Protein AF-A0A3A3Z0D1-F1 (afdb_monomer)

Structure (mmCIF, N/CA/C/O backbone):
data_AF-A0A3A3Z0D1-F1
#
_entry.id   AF-A0A3A3Z0D1-F1
#
loop_
_atom_site.group_PDB
_atom_site.id
_atom_site.type_symbol
_atom_site.label_atom_id
_atom_site.label_alt_id
_atom_site.label_comp_id
_atom_site.label_asym_id
_atom_site.label_entity_id
_atom_site.label_seq_id
_atom_site.pdbx_PDB_ins_code
_atom_site.Cartn_x
_atom_site.Cartn_y
_atom_site.Cartn_z
_atom_site.occupancy
_atom_site.B_iso_or_equiv
_atom_site.auth_seq_id
_atom_site.auth_comp_id
_atom_site.auth_asym_id
_atom_site.auth_atom_id
_atom_site.pdbx_PDB_model_num
ATOM 1 N N . MET A 1 1 ? -14.740 31.192 3.067 1.00 37.16 1 MET A N 1
ATOM 2 C CA . MET A 1 1 ? -14.132 31.444 1.753 1.00 37.16 1 MET A CA 1
ATOM 3 C C . MET A 1 1 ? -12.648 31.410 2.064 1.00 37.16 1 MET A C 1
ATOM 5 O O . MET A 1 1 ? -12.176 32.354 2.680 1.00 37.16 1 MET A O 1
ATOM 9 N N . ASP A 1 2 ? -11.974 30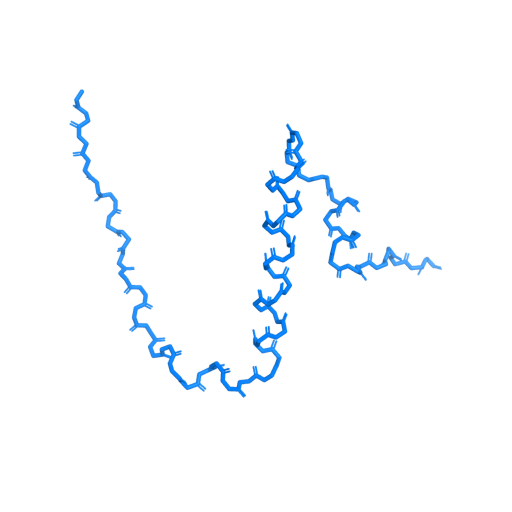.255 2.028 1.00 49.41 2 ASP A N 1
ATOM 10 C CA . ASP A 1 2 ? -11.751 29.401 0.834 1.00 49.41 2 ASP A CA 1
ATOM 11 C C . ASP A 1 2 ? -11.238 30.311 -0.313 1.00 49.41 2 ASP A C 1
ATOM 13 O O . ASP A 1 2 ? -11.786 31.394 -0.515 1.00 49.41 2 ASP A O 1
ATOM 17 N N . ASP A 1 3 ? -10.158 30.043 -1.043 1.00 58.81 3 ASP A N 1
ATOM 18 C CA . ASP A 1 3 ? -9.451 28.803 -1.370 1.00 58.81 3 ASP A CA 1
ATOM 19 C C . ASP A 1 3 ? -8.092 29.229 -1.984 1.00 58.81 3 ASP A C 1
ATOM 21 O O . ASP A 1 3 ? -7.970 30.357 -2.468 1.00 58.81 3 ASP A O 1
ATOM 25 N N . GLY A 1 4 ? -7.064 28.369 -1.996 1.00 52.00 4 GLY A N 1
ATOM 26 C CA . GLY A 1 4 ? -5.933 28.603 -2.905 1.00 52.00 4 GLY A CA 1
ATOM 27 C C . GLY A 1 4 ? -4.582 28.045 -2.478 1.00 52.00 4 GLY A C 1
ATOM 28 O O . GLY A 1 4 ? -3.775 28.734 -1.865 1.00 52.00 4 GLY A O 1
ATOM 29 N N . GLU A 1 5 ? -4.314 26.834 -2.959 1.00 54.16 5 GLU A N 1
ATOM 30 C CA . GLU A 1 5 ? -3.027 26.423 -3.529 1.00 54.16 5 GLU A CA 1
ATOM 31 C C . GLU A 1 5 ? -1.766 26.493 -2.648 1.00 54.16 5 GLU A C 1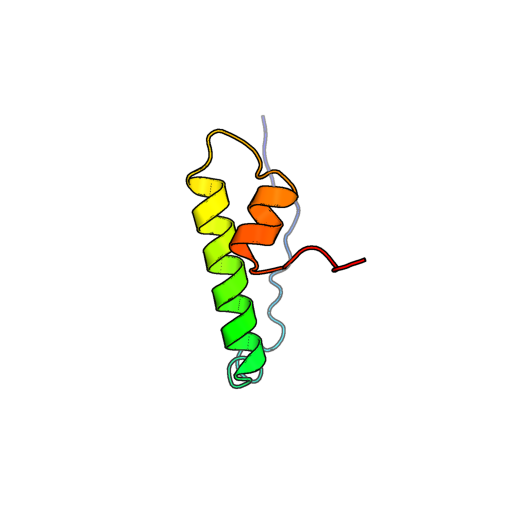
ATOM 33 O O . GLU A 1 5 ? -0.831 27.265 -2.853 1.00 54.16 5 GLU A O 1
ATOM 38 N N . GLY A 1 6 ? -1.666 25.503 -1.754 1.00 50.28 6 GLY A N 1
ATOM 39 C CA . GLY A 1 6 ? -0.381 24.864 -1.483 1.00 50.28 6 GLY A CA 1
ATOM 40 C C . GLY A 1 6 ? 0.192 24.345 -2.802 1.00 50.28 6 GLY A C 1
ATOM 41 O O . GLY A 1 6 ? -0.260 23.324 -3.319 1.00 50.28 6 GLY A O 1
ATOM 42 N N . ALA A 1 7 ? 1.133 25.101 -3.367 1.00 58.56 7 ALA A N 1
ATOM 43 C CA . ALA A 1 7 ? 1.808 24.797 -4.616 1.00 58.56 7 ALA A CA 1
ATOM 44 C C . ALA A 1 7 ? 2.498 23.431 -4.517 1.00 58.56 7 ALA A C 1
ATOM 46 O O . ALA A 1 7 ? 3.624 23.305 -4.033 1.00 58.56 7 ALA A O 1
ATOM 47 N N . TRP A 1 8 ? 1.817 22.395 -4.994 1.00 57.22 8 TRP A N 1
ATOM 48 C CA . TRP A 1 8 ? 2.466 21.178 -5.433 1.00 57.22 8 TRP A CA 1
ATOM 49 C C . TRP A 1 8 ? 3.304 21.590 -6.644 1.00 57.22 8 TRP A C 1
ATOM 51 O O . TRP A 1 8 ? 2.800 21.820 -7.739 1.00 57.22 8 TRP A O 1
ATOM 61 N N . ALA A 1 9 ? 4.600 21.807 -6.436 1.00 60.50 9 ALA A N 1
ATOM 62 C CA . ALA A 1 9 ? 5.500 21.955 -7.564 1.00 60.50 9 ALA A CA 1
ATOM 63 C C . ALA A 1 9 ? 5.398 20.661 -8.390 1.00 60.50 9 ALA A C 1
ATOM 65 O O . ALA A 1 9 ? 5.485 19.573 -7.809 1.00 60.50 9 ALA A O 1
ATOM 66 N N . PRO A 1 10 ? 5.186 20.730 -9.714 1.00 55.84 10 PRO A N 1
ATOM 67 C CA . PRO A 1 10 ? 5.173 19.527 -10.519 1.00 55.84 10 PRO A CA 1
ATOM 68 C C . PRO A 1 10 ? 6.575 18.922 -10.447 1.00 55.84 10 PRO A C 1
ATOM 70 O O . PRO A 1 10 ? 7.566 19.562 -10.805 1.00 55.84 10 PRO A O 1
ATOM 73 N N . VAL A 1 11 ? 6.658 17.690 -9.952 1.00 59.22 11 VAL A N 1
ATOM 74 C CA . VAL A 1 11 ? 7.880 16.883 -9.950 1.00 59.22 11 VAL A CA 1
ATOM 75 C C . VAL A 1 11 ? 8.208 16.463 -11.384 1.00 59.22 11 VAL A C 1
ATOM 77 O O . VAL A 1 11 ? 8.163 15.290 -11.734 1.00 59.22 11 VAL A O 1
ATOM 80 N N . VAL A 1 12 ? 8.527 17.416 -12.262 1.00 59.38 12 VAL A N 1
ATOM 81 C CA . VAL A 1 12 ? 9.019 17.109 -13.613 1.00 59.38 12 VAL A CA 1
ATOM 82 C C . VAL A 1 12 ? 10.508 16.790 -13.511 1.00 59.38 12 VAL A C 1
ATOM 84 O O . VAL A 1 12 ? 11.375 17.538 -13.953 1.00 59.38 12 VAL A O 1
ATOM 87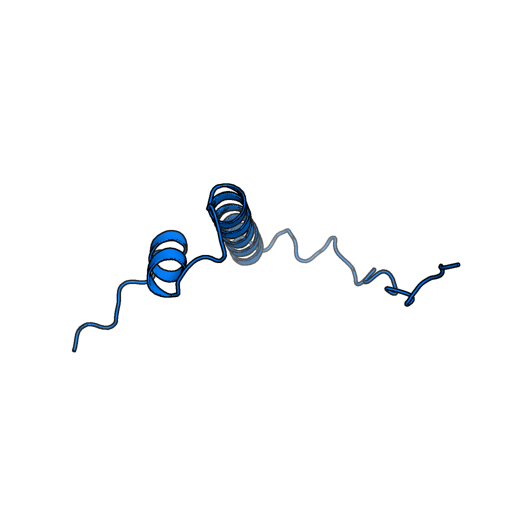 N N . GLY A 1 13 ? 10.802 15.686 -12.831 1.00 54.31 13 GLY A N 1
ATOM 88 C CA . GLY A 1 13 ? 12.128 15.104 -12.726 1.00 54.31 13 GLY A CA 1
ATOM 89 C C . GLY A 1 13 ? 12.254 13.943 -13.697 1.00 54.31 13 GLY A C 1
ATOM 90 O O . GLY A 1 13 ? 12.114 12.798 -13.272 1.00 54.31 13 GLY A O 1
ATOM 91 N N . ASP A 1 14 ? 12.527 14.250 -14.967 1.00 55.59 14 ASP A N 1
ATOM 92 C CA . ASP A 1 14 ? 12.972 13.315 -16.015 1.00 55.59 14 ASP A CA 1
ATOM 93 C C . ASP A 1 14 ? 12.312 11.924 -15.924 1.00 55.59 14 ASP A C 1
ATOM 95 O O . ASP A 1 14 ? 12.914 10.938 -15.493 1.00 55.59 14 ASP A O 1
ATOM 99 N N . SER A 1 15 ? 11.012 11.880 -16.216 1.00 53.75 15 SER A N 1
ATOM 100 C CA . SER A 1 15 ? 10.163 10.696 -16.046 1.00 53.75 15 SER A CA 1
ATOM 101 C C . SER A 1 15 ? 10.308 9.654 -17.162 1.00 53.75 15 SER A C 1
ATOM 103 O O . SER A 1 15 ? 9.610 8.649 -17.115 1.00 53.75 15 SER A O 1
ATOM 105 N N . ASP A 1 16 ? 11.183 9.860 -18.151 1.00 55.75 16 ASP A N 1
ATOM 106 C CA . ASP A 1 16 ? 11.193 9.036 -19.373 1.00 55.75 16 ASP A CA 1
ATOM 107 C C . ASP A 1 16 ? 12.280 7.938 -19.370 1.00 55.75 16 ASP A C 1
ATOM 109 O O . ASP A 1 16 ? 12.094 6.863 -19.927 1.00 55.75 16 ASP A O 1
ATOM 113 N N . ALA A 1 17 ? 13.398 8.120 -18.654 1.00 51.16 17 ALA A N 1
ATOM 114 C CA . ALA A 1 17 ? 14.494 7.137 -18.657 1.00 51.16 17 ALA A CA 1
ATOM 115 C C . ALA A 1 17 ? 14.384 6.032 -17.581 1.00 51.16 17 ALA A C 1
ATOM 117 O O . ALA A 1 17 ? 15.076 5.017 -17.666 1.00 51.16 17 ALA A O 1
ATOM 118 N N . ARG A 1 18 ? 13.541 6.210 -16.550 1.00 53.25 18 ARG A N 1
ATOM 119 C CA . ARG A 1 18 ? 13.431 5.270 -15.406 1.00 53.25 18 ARG A CA 1
ATOM 120 C C . ARG A 1 18 ? 12.314 4.233 -15.552 1.00 53.25 18 ARG A C 1
ATOM 122 O O . ARG A 1 18 ? 12.297 3.256 -14.818 1.00 53.25 18 ARG A O 1
ATOM 129 N N . VAL A 1 19 ? 11.401 4.428 -16.505 1.00 54.94 19 VAL A N 1
ATOM 130 C CA . VAL A 1 19 ? 10.243 3.541 -16.748 1.00 54.94 19 VAL A CA 1
ATOM 131 C C . VAL A 1 19 ? 10.641 2.268 -17.520 1.00 54.94 19 VAL A C 1
ATOM 133 O O . VAL A 1 19 ? 9.856 1.338 -17.647 1.00 54.94 19 VAL A O 1
ATOM 136 N N . THR A 1 20 ? 11.889 2.176 -17.989 1.00 55.78 20 THR A N 1
ATOM 137 C CA . THR A 1 20 ? 12.467 0.969 -18.607 1.00 55.78 20 THR A CA 1
ATOM 138 C C . THR A 1 20 ? 13.150 0.013 -17.627 1.00 55.78 20 THR A C 1
ATOM 140 O O . THR A 1 20 ? 13.678 -1.011 -18.062 1.00 55.78 20 THR A O 1
ATOM 143 N N . ASP A 1 21 ? 13.155 0.308 -16.325 1.00 64.12 21 ASP A N 1
ATOM 144 C CA . ASP A 1 21 ? 13.590 -0.657 -15.316 1.00 64.12 21 ASP A CA 1
ATOM 145 C C . ASP A 1 21 ? 12.416 -1.588 -14.979 1.00 64.12 21 ASP A C 1
ATOM 147 O O . ASP A 1 21 ? 11.377 -1.152 -14.483 1.00 64.12 21 ASP A O 1
ATOM 151 N N . THR A 1 22 ? 12.545 -2.878 -15.295 1.00 61.56 22 THR A N 1
ATOM 152 C CA . THR A 1 22 ? 11.474 -3.872 -15.084 1.00 61.56 22 THR A CA 1
ATOM 153 C C . THR A 1 22 ? 11.074 -3.959 -13.608 1.00 61.56 22 THR A C 1
ATOM 155 O O . THR A 1 22 ? 9.900 -4.165 -13.311 1.00 61.56 22 THR A O 1
ATOM 158 N N . GLN A 1 23 ? 12.014 -3.692 -12.698 1.00 61.88 23 GLN A N 1
ATOM 159 C CA . GLN A 1 23 ? 11.760 -3.613 -11.262 1.00 61.88 23 GLN A CA 1
ATOM 160 C C . GLN A 1 23 ? 10.873 -2.407 -10.892 1.00 61.88 23 GLN A C 1
ATOM 162 O O . GLN A 1 23 ? 9.989 -2.528 -10.050 1.00 61.88 23 GLN A O 1
ATOM 167 N N . ALA A 1 24 ? 11.054 -1.254 -11.547 1.00 61.75 24 ALA A N 1
ATOM 168 C CA . ALA A 1 24 ? 10.222 -0.070 -11.309 1.00 61.75 24 ALA A CA 1
ATOM 169 C C . ALA A 1 24 ? 8.791 -0.256 -11.844 1.00 61.75 24 ALA A C 1
ATOM 171 O O . ALA A 1 24 ? 7.832 0.235 -11.250 1.00 61.75 24 ALA A O 1
ATOM 172 N N . LEU A 1 25 ? 8.627 -0.985 -12.954 1.00 60.47 25 LEU A N 1
ATOM 173 C CA . LEU A 1 25 ? 7.306 -1.344 -13.481 1.00 60.47 25 LEU A CA 1
ATOM 174 C C . LEU A 1 25 ? 6.562 -2.323 -12.562 1.00 60.47 25 LEU A C 1
ATOM 176 O O . LEU A 1 25 ? 5.355 -2.179 -12.374 1.00 60.47 25 LEU A O 1
ATOM 180 N N . GLU A 1 26 ? 7.275 -3.284 -11.977 1.00 60.44 26 GLU A N 1
ATOM 181 C CA . GLU A 1 26 ? 6.735 -4.214 -10.980 1.00 60.44 26 GLU A CA 1
ATOM 182 C C . GLU A 1 26 ? 6.302 -3.480 -9.699 1.00 60.44 26 GLU A C 1
ATOM 184 O O . GLU A 1 26 ? 5.205 -3.710 -9.192 1.00 60.44 26 GLU A O 1
ATOM 189 N N . GLU A 1 27 ? 7.096 -2.513 -9.231 1.00 58.53 27 GLU A N 1
ATOM 190 C CA . GLU A 1 27 ? 6.751 -1.684 -8.070 1.00 58.53 27 GLU A CA 1
ATOM 191 C C . GLU A 1 27 ? 5.508 -0.804 -8.323 1.00 58.53 27 GLU A C 1
ATOM 193 O O . GLU A 1 27 ? 4.632 -0.691 -7.464 1.00 58.53 27 GLU A O 1
ATOM 198 N N . ILE A 1 28 ? 5.373 -0.208 -9.514 1.00 62.28 28 ILE A N 1
ATOM 199 C CA . ILE A 1 28 ? 4.172 0.566 -9.883 1.00 62.28 28 ILE A CA 1
ATOM 200 C C . ILE A 1 28 ? 2.929 -0.332 -9.911 1.00 62.28 28 ILE A C 1
ATOM 202 O O . ILE A 1 28 ? 1.864 0.085 -9.444 1.00 62.28 28 ILE A O 1
ATOM 206 N N . ALA A 1 29 ? 3.052 -1.554 -10.439 1.00 68.31 29 ALA A N 1
ATOM 207 C CA . ALA A 1 29 ? 1.959 -2.522 -10.436 1.00 68.31 29 ALA A CA 1
ATOM 208 C C . ALA A 1 29 ? 1.520 -2.861 -8.998 1.00 68.31 29 ALA A C 1
ATOM 210 O O . ALA A 1 29 ? 0.323 -2.841 -8.708 1.00 68.31 29 ALA A O 1
ATOM 211 N N . LEU A 1 30 ? 2.479 -3.034 -8.084 1.00 73.44 30 LEU A N 1
ATOM 212 C CA . LEU A 1 30 ? 2.232 -3.295 -6.665 1.00 73.44 30 LEU A CA 1
ATOM 213 C C . LEU A 1 30 ? 1.455 -2.159 -5.972 1.00 73.44 30 LEU A C 1
ATOM 215 O O . LEU A 1 30 ? 0.464 -2.415 -5.287 1.00 73.44 30 LEU A O 1
ATOM 219 N N . TYR A 1 31 ? 1.835 -0.891 -6.185 1.00 76.06 31 TYR A N 1
ATOM 220 C CA . TYR A 1 31 ? 1.070 0.245 -5.640 1.00 76.06 31 TYR A CA 1
ATOM 221 C C . TYR A 1 31 ? -0.355 0.317 -6.205 1.00 76.06 31 TYR A C 1
ATOM 223 O O . TYR A 1 31 ? -1.281 0.718 -5.493 1.00 76.06 31 TYR A O 1
ATOM 231 N N . GLY A 1 32 ? -0.549 -0.090 -7.463 1.00 83.69 32 GLY A N 1
ATOM 232 C CA . GLY A 1 32 ? -1.872 -0.189 -8.076 1.00 83.69 32 GLY A CA 1
ATOM 233 C C . GLY A 1 32 ? -2.789 -1.158 -7.328 1.00 83.69 32 GLY A C 1
ATOM 234 O O . GLY A 1 32 ? -3.936 -0.815 -7.035 1.00 83.69 32 GLY A O 1
ATOM 235 N N . GLU A 1 33 ? -2.279 -2.331 -6.956 1.00 86.81 33 GLU A N 1
ATOM 236 C CA . GLU A 1 33 ? -3.044 -3.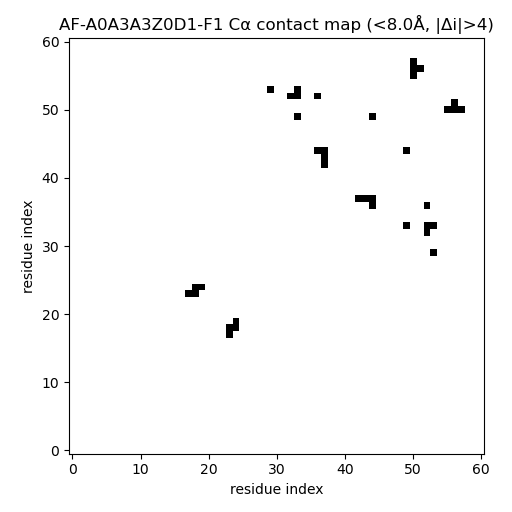343 -6.219 1.00 86.81 33 GLU A CA 1
ATOM 237 C C . GLU A 1 33 ? -3.443 -2.868 -4.815 1.00 86.81 33 GLU A C 1
ATOM 239 O O . GLU A 1 33 ? -4.596 -3.046 -4.409 1.00 86.81 33 GLU A O 1
ATOM 244 N N . VAL A 1 34 ? -2.552 -2.162 -4.110 1.00 89.06 34 VAL A N 1
ATOM 245 C CA . VAL A 1 34 ? -2.862 -1.568 -2.797 1.00 89.06 34 VAL A CA 1
ATOM 246 C C . VAL A 1 34 ? -3.966 -0.513 -2.901 1.00 89.06 34 VAL A C 1
ATOM 248 O O . VAL A 1 34 ? -4.894 -0.510 -2.090 1.00 89.06 34 VAL A O 1
ATOM 251 N N . VAL A 1 35 ? -3.915 0.368 -3.907 1.00 90.31 35 VAL A N 1
ATOM 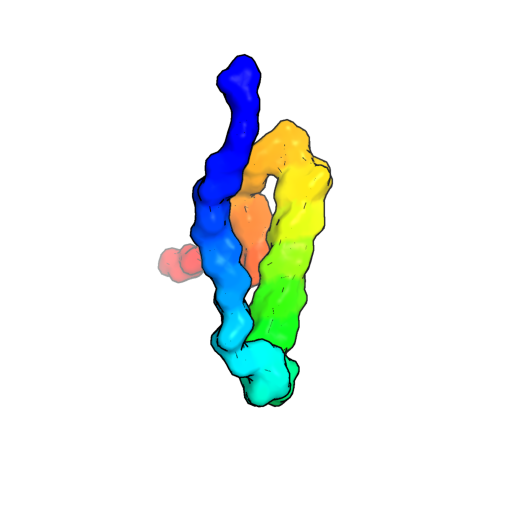252 C CA . VAL A 1 35 ? -4.943 1.407 -4.111 1.00 90.31 35 VAL A CA 1
ATOM 253 C C . VAL A 1 35 ? -6.303 0.790 -4.434 1.00 90.31 35 VAL A C 1
ATOM 255 O O . VAL A 1 35 ? -7.327 1.257 -3.925 1.00 90.31 35 VAL A O 1
ATOM 258 N N . ILE A 1 36 ? -6.329 -0.267 -5.248 1.00 92.00 36 ILE A N 1
ATOM 259 C CA . ILE A 1 36 ? -7.558 -1.003 -5.560 1.00 92.00 36 ILE A CA 1
ATOM 260 C C . ILE A 1 36 ? -8.132 -1.635 -4.286 1.00 92.00 36 ILE A C 1
ATOM 262 O O . ILE A 1 36 ? -9.316 -1.446 -4.001 1.00 92.00 36 ILE A O 1
ATOM 266 N N . ALA A 1 37 ? -7.303 -2.325 -3.499 1.00 91.88 37 ALA A N 1
ATOM 267 C CA . ALA A 1 37 ? -7.731 -2.964 -2.256 1.00 91.88 37 ALA A CA 1
ATOM 268 C C . ALA A 1 37 ? -8.271 -1.946 -1.239 1.00 91.88 37 ALA A C 1
ATOM 270 O O . ALA A 1 37 ? -9.340 -2.151 -0.667 1.00 91.88 37 ALA A O 1
ATOM 271 N N . ALA A 1 38 ? -7.584 -0.815 -1.066 1.00 92.12 38 ALA A N 1
ATOM 272 C CA . ALA A 1 38 ? -8.020 0.248 -0.164 1.00 92.12 38 ALA A CA 1
ATOM 273 C C . ALA A 1 38 ? -9.340 0.893 -0.617 1.00 92.12 38 ALA A C 1
ATOM 275 O O . ALA A 1 38 ? -10.195 1.188 0.211 1.00 92.12 38 ALA A O 1
ATOM 276 N N . SER A 1 39 ? -9.533 1.072 -1.926 1.00 92.88 39 SER A N 1
ATOM 277 C CA . SER A 1 39 ? -10.767 1.644 -2.485 1.00 92.88 39 SER A CA 1
ATOM 278 C C . SER A 1 39 ? -11.972 0.703 -2.374 1.00 92.88 39 SER A C 1
ATOM 280 O O . SER A 1 39 ? -13.111 1.161 -2.429 1.00 92.88 39 SER A O 1
ATOM 282 N N . ALA A 1 40 ? -11.729 -0.604 -2.259 1.00 93.69 40 ALA A N 1
ATOM 283 C CA . ALA A 1 40 ? -12.759 -1.626 -2.096 1.00 93.69 40 ALA A CA 1
ATOM 284 C C . ALA A 1 40 ? -13.088 -1.938 -0.624 1.00 93.69 40 ALA A C 1
ATOM 286 O O . ALA A 1 40 ? -14.030 -2.686 -0.365 1.00 93.69 40 ALA A O 1
ATOM 287 N N . SER A 1 41 ? -12.317 -1.399 0.323 1.00 93.44 41 SER A N 1
ATOM 288 C CA . SER A 1 41 ? -12.518 -1.607 1.756 1.00 93.44 41 SER A CA 1
ATOM 289 C C . SER A 1 41 ? -13.472 -0.568 2.349 1.00 93.44 41 SER A C 1
ATOM 291 O O . SER A 1 41 ? -13.492 0.592 1.937 1.00 93.44 41 SER A O 1
ATOM 293 N N . ASP A 1 42 ? -14.226 -0.965 3.375 1.00 92.75 42 ASP A N 1
ATOM 294 C CA . ASP A 1 42 ? -15.113 -0.072 4.135 1.00 92.75 42 ASP A CA 1
ATOM 295 C C . ASP A 1 42 ? -14.340 0.915 5.040 1.00 92.75 42 ASP A C 1
ATOM 297 O O . ASP A 1 42 ? -14.925 1.805 5.664 1.00 92.75 42 ASP A O 1
ATOM 301 N N . GLY A 1 43 ? -13.017 0.767 5.128 1.00 90.62 43 GLY A N 1
ATOM 302 C CA . GLY A 1 43 ? -12.129 1.608 5.921 1.00 90.62 43 GLY A CA 1
ATOM 303 C C . GLY A 1 43 ? -10.654 1.382 5.574 1.00 90.62 43 GLY A C 1
ATOM 304 O O . GLY A 1 43 ? -10.339 0.662 4.626 1.00 90.62 43 GLY A O 1
ATOM 305 N N . PRO A 1 44 ? -9.722 1.998 6.321 1.00 93.56 44 PRO A N 1
ATOM 306 C CA . PRO A 1 44 ? -8.292 1.766 6.129 1.00 93.56 44 PRO A CA 1
ATOM 307 C C . PRO A 1 44 ? -7.957 0.272 6.226 1.00 93.56 44 PRO A C 1
ATOM 309 O O . PRO A 1 44 ? -8.473 -0.401 7.116 1.00 93.56 44 PRO A O 1
ATOM 312 N N . LEU A 1 45 ? -7.083 -0.221 5.344 1.00 93.50 45 LEU A N 1
AT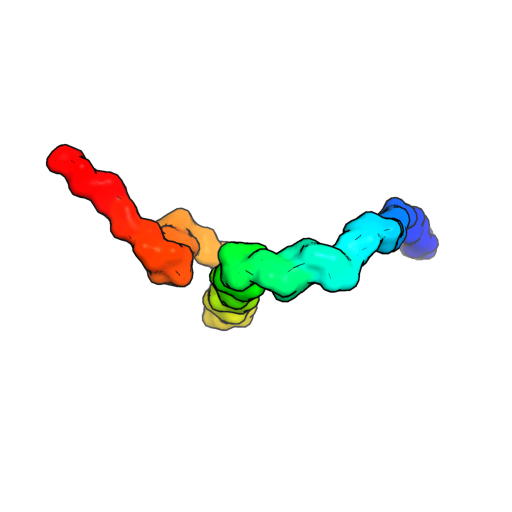OM 313 C CA . LEU A 1 45 ? -6.572 -1.592 5.433 1.00 93.50 45 LEU A CA 1
ATOM 314 C C . LEU A 1 45 ? -5.826 -1.782 6.757 1.00 93.50 45 LEU A C 1
ATOM 316 O O . LEU A 1 45 ? -5.034 -0.915 7.153 1.00 93.50 45 LEU A O 1
ATOM 320 N N . THR A 1 46 ? -6.049 -2.910 7.429 1.00 94.69 46 THR A N 1
ATOM 321 C CA . THR A 1 46 ? -5.189 -3.304 8.551 1.00 94.69 46 THR A CA 1
ATOM 322 C C . THR A 1 46 ? -3.813 -3.728 8.040 1.00 94.69 46 THR A C 1
ATOM 324 O O . THR A 1 46 ? -3.626 -4.007 6.854 1.00 94.69 46 THR A O 1
ATOM 327 N N . THR A 1 47 ? -2.831 -3.799 8.938 1.00 91.38 47 THR A N 1
ATOM 328 C CA . THR A 1 47 ? -1.480 -4.263 8.596 1.00 91.38 47 THR A CA 1
ATOM 329 C C . THR A 1 47 ? -1.512 -5.658 7.973 1.00 91.38 47 THR A C 1
ATOM 331 O O . THR A 1 47 ? -0.893 -5.883 6.944 1.00 91.38 47 THR A O 1
ATOM 334 N N . GLU A 1 48 ? -2.314 -6.570 8.523 1.00 91.12 48 GLU A N 1
ATOM 335 C CA . GLU A 1 48 ? -2.442 -7.942 8.023 1.00 91.12 48 GLU A CA 1
ATOM 336 C C . GLU A 1 48 ? -3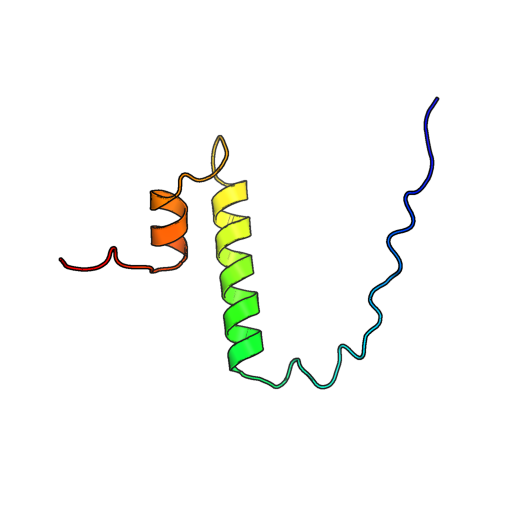.107 -8.011 6.639 1.00 91.12 48 GLU A C 1
ATOM 338 O O . GLU A 1 48 ? -2.830 -8.913 5.845 1.00 91.12 48 GLU A O 1
ATOM 343 N N . GLU A 1 49 ? -4.019 -7.085 6.344 1.00 91.94 49 GLU A N 1
ATOM 344 C CA . GLU A 1 49 ? -4.655 -6.980 5.030 1.00 91.94 49 GLU A CA 1
ATOM 345 C C . GLU A 1 49 ? -3.691 -6.404 3.996 1.00 91.94 49 GLU A C 1
ATOM 347 O O . GLU A 1 49 ? -3.631 -6.908 2.874 1.00 91.94 49 GLU A O 1
ATOM 352 N N . LEU A 1 50 ? -2.903 -5.401 4.389 1.00 92.44 50 LEU A N 1
ATOM 353 C CA . LEU A 1 50 ? -1.844 -4.839 3.560 1.00 92.44 50 LEU A CA 1
ATOM 354 C C . LEU A 1 50 ? -0.763 -5.883 3.257 1.00 92.44 50 LEU A C 1
ATOM 356 O O . LEU A 1 50 ? -0.418 -6.061 2.093 1.00 92.44 50 LEU A O 1
ATOM 360 N N . ASP A 1 51 ? -0.296 -6.624 4.262 1.00 90.44 51 ASP A N 1
ATOM 361 C CA . ASP A 1 51 ? 0.696 -7.691 4.091 1.00 90.44 51 ASP A CA 1
ATOM 362 C C . ASP A 1 51 ? 0.199 -8.761 3.112 1.00 90.44 51 ASP A C 1
ATOM 364 O O . ASP A 1 51 ? 0.939 -9.198 2.232 1.00 90.44 51 ASP A O 1
ATOM 368 N N . ARG A 1 52 ? -1.089 -9.126 3.186 1.00 90.00 52 ARG A N 1
ATOM 369 C CA . ARG A 1 52 ? -1.700 -10.071 2.242 1.00 90.00 52 ARG A CA 1
ATOM 370 C C . ARG A 1 52 ? -1.720 -9.538 0.809 1.00 90.00 52 ARG A C 1
ATOM 372 O O . ARG A 1 52 ? -1.449 -10.308 -0.107 1.00 90.00 52 ARG A O 1
ATOM 379 N N . VAL A 1 53 ? -2.059 -8.264 0.610 1.00 90.38 53 VAL A N 1
ATOM 380 C CA . VAL A 1 53 ? -2.057 -7.627 -0.722 1.00 90.38 53 VAL A CA 1
ATOM 381 C C . VAL A 1 53 ? -0.636 -7.527 -1.271 1.00 90.38 53 VAL A C 1
ATOM 383 O O . VAL A 1 53 ? -0.419 -7.757 -2.453 1.00 90.38 53 VAL A O 1
ATOM 386 N N . LEU A 1 54 ? 0.340 -7.251 -0.407 1.00 88.62 54 LEU A N 1
ATOM 387 C CA . LEU A 1 54 ? 1.751 -7.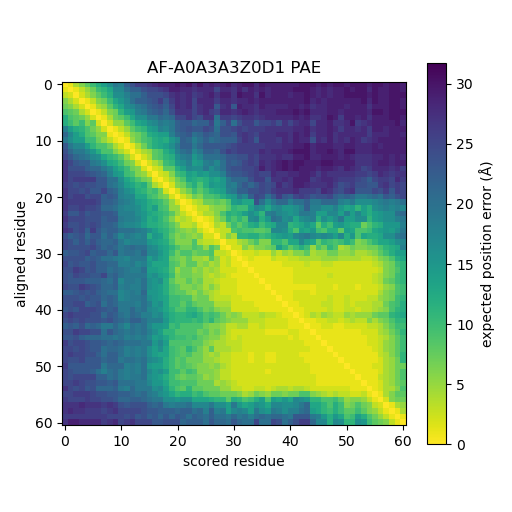174 -0.773 1.00 88.62 54 LEU A CA 1
ATOM 388 C C . LEU A 1 54 ? 2.429 -8.551 -0.905 1.00 88.62 54 LEU A C 1
ATOM 390 O O . LEU A 1 54 ? 3.603 -8.614 -1.262 1.00 88.62 54 LEU A O 1
ATOM 394 N N . GLY A 1 55 ? 1.726 -9.650 -0.601 1.00 87.31 55 GLY A N 1
ATOM 395 C CA . GLY A 1 55 ? 2.295 -11.000 -0.600 1.00 87.31 55 GLY A CA 1
ATOM 396 C C . GLY A 1 55 ? 3.397 -11.206 0.447 1.00 87.31 55 GLY A C 1
ATOM 397 O O . GLY A 1 55 ? 4.240 -12.087 0.286 1.00 87.31 55 GLY A O 1
ATOM 398 N N . VAL A 1 56 ? 3.414 -10.392 1.505 1.00 87.31 56 VAL A N 1
ATOM 399 C CA . VAL A 1 56 ? 4.376 -10.489 2.604 1.00 87.31 56 VAL A CA 1
ATOM 400 C C . VAL A 1 56 ? 3.914 -11.600 3.544 1.00 87.31 56 VAL A C 1
ATOM 402 O O . VAL A 1 56 ? 2.913 -11.472 4.248 1.00 87.31 56 VAL A O 1
ATOM 405 N N . GLU A 1 57 ? 4.635 -12.720 3.557 1.00 76.81 57 GLU A N 1
ATOM 406 C CA . GLU A 1 57 ? 4.443 -13.747 4.580 1.00 76.81 57 GLU A CA 1
ATOM 407 C C . GLU A 1 57 ? 5.058 -13.257 5.897 1.00 76.81 57 GLU A C 1
ATOM 409 O O . GLU A 1 57 ? 6.192 -12.772 5.925 1.00 76.81 57 GLU A O 1
ATOM 414 N N . ALA A 1 58 ? 4.305 -13.370 6.998 1.00 64.62 58 ALA A N 1
ATOM 415 C CA . ALA A 1 58 ? 4.830 -13.068 8.324 1.00 64.62 58 ALA A CA 1
ATOM 416 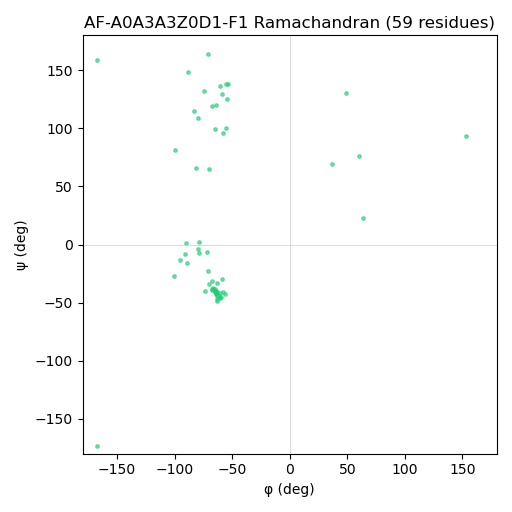C C . ALA A 1 58 ? 6.120 -13.876 8.560 1.00 64.62 58 ALA A C 1
ATOM 418 O O . ALA A 1 58 ? 6.165 -15.054 8.187 1.00 64.62 58 ALA A O 1
ATOM 419 N N . PRO A 1 59 ? 7.168 -13.277 9.156 1.00 59.25 59 PRO A N 1
ATOM 420 C CA . PRO A 1 59 ? 8.419 -13.980 9.390 1.00 59.25 59 PRO A CA 1
ATOM 421 C C . PRO A 1 59 ? 8.147 -15.267 10.172 1.00 59.25 59 PRO A C 1
ATOM 423 O O . PRO A 1 59 ? 7.509 -15.243 11.224 1.00 59.25 59 PRO A O 1
ATOM 426 N N . VAL A 1 60 ? 8.605 -16.394 9.625 1.00 56.41 60 VAL A N 1
ATOM 427 C CA . VAL A 1 60 ? 8.636 -17.663 10.353 1.00 56.41 60 VAL A CA 1
ATOM 428 C C . VAL A 1 60 ? 9.662 -17.530 11.481 1.00 56.41 60 VAL A C 1
ATOM 430 O O . VAL A 1 60 ? 10.821 -17.217 11.214 1.00 56.41 60 VAL A O 1
ATOM 433 N N . ASP A 1 61 ? 9.200 -17.686 12.723 1.00 58.19 61 ASP A N 1
ATOM 434 C CA . ASP A 1 61 ? 10.017 -17.678 13.952 1.00 58.19 61 ASP A CA 1
ATOM 435 C C . ASP A 1 61 ? 11.090 -18.788 13.942 1.00 58.19 61 ASP A C 1
ATOM 437 O O . ASP A 1 61 ? 10.763 -19.931 13.530 1.00 58.19 61 ASP A O 1
#

Solvent-accessible surface area (backbone atoms only — not comparable to full-atom values): 4126 Å² total; per-residue (Å²): 130,84,85,83,76,86,76,75,72,80,84,83,67,73,78,75,78,60,69,76,37,69,68,54,50,51,52,54,52,51,54,49,54,52,54,52,53,44,72,72,43,100,50,85,68,51,71,72,55,46,29,60,75,70,68,53,75,77,83,82,129

Nearest PDB structures (foldseek):
  7kv9-assembly1_a  TM=3.408E-01  e=7.056E+00  Kunjin virus

pLDDT: mean 71.85, std 16.9, range [37.16, 94.69]

Sequence (61 aa):
MDDGEGAWAPVVGDSDARVTDTQALEEIALYGEVVIAASASDGPLTTEELDRVLGVEAPVD

Radius of gyration: 17.12 Å; Cα contacts (8 Å, |Δi|>4): 19; chains: 1; bounding box: 30×49×33 Å

Mean predicted aligned error: 14.74 Å

Foldseek 3Di:
DDDDDPDPPPPPPPPPPPCPPVVVVVVVVLVVQLVVQCVPDPHGDDPVRNCVSNVNDDDDD

Secondary structure (DSSP, 8-state):
------------S--SSSTT-HHHHHHHHHHHHHHHHHHHSSSPPPHHHHHHHTT-PPPP-

Organism: NCBI:txid2339232